Protein AF-A0A2I0TBE8-F1 (afdb_monomer)

Foldseek 3Di:
DDDFQQAPVPDDDDDDQQCVVLVQCVVLVWQDDPLVSVLSNCLVVCCVLPVPPPNRNHHPVNVVSSVSNNVVNCCVPVVDDPDDDDCVVCVVVVVVVCCVTPDDDGDD

Sequence (108 aa):
MYQPHCGLENVLMSWGHDEYMYRVMKFNRFALPKEAFYMVRFHSFYPWHAHGDYLHLCSEEDLRMLPWVQELNKFDLYTKQEELPDVQQLRGYYQSLIDKYCPGQLCW

Mean predicted aligned error: 2.18 Å

pLDDT: mean 98.34, std 0.84, range [92.62, 98.88]

Solvent-accessible surface area (backbone atoms only — not comparable to full-atom values): 6522 Å² total; per-residue (Å²): 141,79,58,78,41,61,22,64,90,73,51,89,68,84,89,50,69,32,60,50,49,37,48,36,42,59,74,65,59,43,70,64,61,72,66,59,48,51,30,50,43,47,64,84,43,47,56,44,71,75,68,68,40,70,59,64,36,39,26,75,66,49,65,68,45,41,65,59,32,44,55,51,46,51,53,69,62,68,69,67,65,90,79,75,78,66,60,77,79,47,42,65,60,55,48,54,50,36,60,72,33,58,55,80,89,78,72,128

InterPro domains:
  IPR007828 Inositol oxygenase [PF05153] (1-108)
  IPR007828 Inositol oxygenase [PTHR12588] (1-108)

Radius of gyration: 15.87 Å; Cα contacts (8 Å, |Δi|>4): 86; chains: 1; bounding box: 30×32×42 Å

Structure (mmCIF, N/CA/C/O backbone):
data_AF-A0A2I0TBE8-F1
#
_entry.id   AF-A0A2I0TBE8-F1
#
loop_
_atom_site.group_PDB
_atom_site.id
_atom_site.type_symbol
_atom_site.label_atom_id
_atom_site.label_alt_id
_atom_site.label_comp_id
_atom_site.label_asym_id
_atom_site.label_entity_id
_atom_site.label_seq_id
_atom_site.pdbx_PDB_ins_code
_atom_site.Cartn_x
_atom_site.Cartn_y
_atom_site.Cartn_z
_atom_site.occupancy
_atom_site.B_iso_or_equiv
_atom_site.auth_seq_id
_atom_site.auth_comp_id
_atom_site.auth_asym_id
_atom_site.auth_atom_id
_atom_site.pdbx_PDB_model_num
ATOM 1 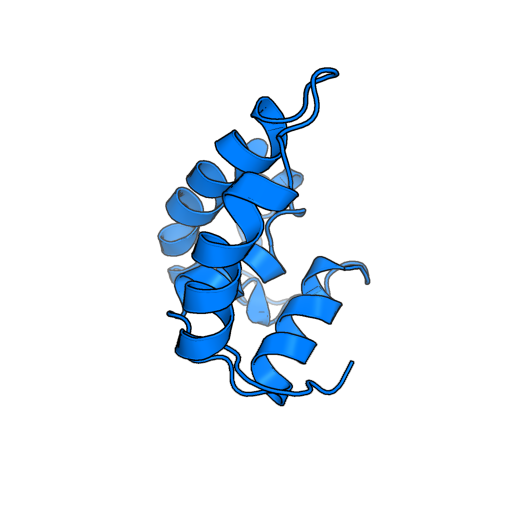N N . MET A 1 1 ? 15.232 -15.498 -13.483 1.00 92.62 1 MET A N 1
ATOM 2 C CA . MET A 1 1 ? 14.218 -15.585 -12.409 1.00 92.62 1 MET A CA 1
ATOM 3 C C . MET A 1 1 ? 12.976 -14.798 -12.800 1.00 92.62 1 MET A C 1
ATOM 5 O O . MET A 1 1 ? 11.920 -15.405 -12.845 1.00 92.62 1 MET A O 1
ATOM 9 N N . TYR A 1 2 ? 13.097 -13.517 -13.164 1.00 98.25 2 TYR A N 1
ATOM 10 C CA . TYR A 1 2 ? 11.967 -12.701 -13.628 1.00 98.25 2 TYR A CA 1
ATOM 11 C C . TYR A 1 2 ? 11.989 -12.487 -15.139 1.00 98.25 2 TYR A C 1
ATOM 13 O O . TYR A 1 2 ? 13.064 -12.424 -15.738 1.00 98.25 2 TYR A O 1
ATOM 21 N N . GLN A 1 3 ? 10.802 -12.384 -15.729 1.00 98.38 3 GLN A N 1
ATOM 22 C CA . GLN A 1 3 ? 10.626 -11.907 -17.099 1.00 98.38 3 GLN A CA 1
ATOM 23 C C . GLN A 1 3 ? 10.523 -10.372 -17.096 1.00 98.38 3 GLN A C 1
ATOM 25 O O . GLN A 1 3 ? 10.072 -9.806 -16.093 1.00 98.38 3 GLN A O 1
ATOM 30 N N . PRO A 1 4 ? 10.910 -9.688 -18.188 1.00 98.50 4 PRO A N 1
ATOM 31 C CA . PRO A 1 4 ? 10.648 -8.260 -18.338 1.00 98.50 4 PRO A CA 1
ATOM 32 C C . PRO A 1 4 ? 9.163 -7.950 -18.121 1.00 98.50 4 PRO A C 1
ATOM 34 O O . PRO A 1 4 ? 8.305 -8.679 -18.616 1.00 98.50 4 PRO A O 1
ATOM 37 N N . HIS A 1 5 ? 8.872 -6.883 -17.377 1.00 98.44 5 HIS A N 1
ATOM 38 C CA . HIS A 1 5 ? 7.516 -6.402 -17.087 1.00 98.44 5 HIS A CA 1
ATOM 39 C C . HIS A 1 5 ? 6.589 -7.450 -16.453 1.00 98.44 5 HIS A C 1
ATOM 41 O O . HIS A 1 5 ? 5.374 -7.413 -16.642 1.00 98.44 5 HIS A O 1
ATOM 47 N N . CYS A 1 6 ? 7.152 -8.393 -15.686 1.00 98.62 6 CYS A N 1
ATOM 48 C CA . CYS A 1 6 ? 6.378 -9.439 -15.012 1.00 98.62 6 CYS A CA 1
ATOM 49 C C . CYS A 1 6 ? 5.378 -8.917 -13.966 1.00 98.62 6 CYS A C 1
ATOM 51 O O . CYS A 1 6 ? 4.516 -9.680 -13.537 1.00 98.62 6 CYS A O 1
ATOM 53 N N . GLY A 1 7 ? 5.466 -7.644 -13.580 1.00 98.69 7 GLY A N 1
ATOM 54 C CA . GLY A 1 7 ? 4.634 -7.027 -12.560 1.00 98.69 7 GLY A CA 1
ATOM 55 C C . GLY A 1 7 ? 5.232 -7.202 -11.171 1.00 98.69 7 GLY A C 1
ATOM 56 O O . GLY A 1 7 ? 5.667 -8.298 -10.807 1.00 98.69 7 GLY A O 1
ATOM 57 N N . LEU A 1 8 ? 5.229 -6.135 -10.370 1.00 98.75 8 LEU A N 1
ATOM 58 C CA . LEU A 1 8 ? 5.814 -6.156 -9.023 1.00 98.75 8 LEU A CA 1
ATOM 59 C C . LEU A 1 8 ? 5.137 -7.178 -8.104 1.00 98.75 8 LEU A C 1
ATOM 61 O O . LEU A 1 8 ? 5.769 -7.708 -7.194 1.00 98.75 8 LEU A O 1
ATOM 65 N N . GLU A 1 9 ? 3.880 -7.533 -8.373 1.00 98.19 9 GLU A N 1
ATOM 66 C CA . GLU A 1 9 ? 3.185 -8.587 -7.634 1.00 98.19 9 GLU A CA 1
ATOM 67 C C . GLU A 1 9 ? 3.820 -9.982 -7.764 1.00 98.19 9 GLU A C 1
ATOM 69 O O . GLU A 1 9 ? 3.633 -10.804 -6.861 1.00 98.19 9 GLU A O 1
ATOM 74 N N . ASN A 1 10 ? 4.572 -10.219 -8.848 1.00 98.44 10 ASN A N 1
ATOM 75 C CA . ASN A 1 10 ? 5.257 -11.474 -9.173 1.00 98.44 10 ASN A CA 1
ATOM 76 C C . ASN A 1 10 ? 6.755 -11.446 -8.822 1.00 98.44 10 ASN A C 1
ATOM 78 O O . ASN A 1 10 ? 7.470 -12.427 -9.052 1.00 98.44 10 ASN A O 1
ATOM 82 N N . VAL A 1 11 ? 7.243 -10.336 -8.268 1.00 98.56 11 VAL A N 1
ATOM 83 C CA . VAL A 1 11 ? 8.624 -10.199 -7.805 1.00 98.56 11 VAL A CA 1
ATOM 84 C C . VAL A 1 11 ? 8.718 -10.691 -6.362 1.00 98.56 11 VAL A C 1
ATOM 86 O O . VAL A 1 11 ? 7.926 -10.305 -5.503 1.00 98.56 11 VAL A O 1
ATOM 89 N N . LEU A 1 12 ? 9.712 -11.533 -6.064 1.00 98.50 12 LEU A N 1
ATOM 90 C CA . LEU A 1 12 ? 10.060 -11.838 -4.677 1.00 98.50 12 LEU A CA 1
ATOM 91 C C . LEU A 1 12 ? 10.837 -10.651 -4.107 1.00 98.50 12 LEU A C 1
ATOM 93 O O . LEU A 1 12 ? 12.028 -10.484 -4.378 1.00 98.50 12 LEU A O 1
ATOM 97 N N . MET A 1 13 ? 10.138 -9.827 -3.332 1.00 98.50 13 MET A N 1
ATOM 98 C CA . MET A 1 13 ? 10.726 -8.721 -2.583 1.00 98.50 13 MET A CA 1
ATOM 99 C C . MET A 1 13 ? 11.532 -9.239 -1.388 1.00 98.50 13 MET A C 1
ATOM 101 O O . MET A 1 13 ? 11.274 -10.330 -0.869 1.00 98.50 13 MET A O 1
ATOM 105 N N . SER A 1 14 ? 12.495 -8.443 -0.917 1.00 98.31 14 SER A N 1
ATOM 106 C CA . SER A 1 14 ? 13.141 -8.696 0.373 1.00 98.31 14 SER A CA 1
ATOM 107 C C . SER A 1 14 ? 12.076 -8.786 1.466 1.00 98.31 14 SER A C 1
ATOM 109 O O . SER A 1 14 ? 11.224 -7.904 1.572 1.00 98.31 14 SER A O 1
ATOM 111 N N . TRP A 1 15 ? 12.114 -9.851 2.266 1.00 98.69 15 TRP A N 1
AT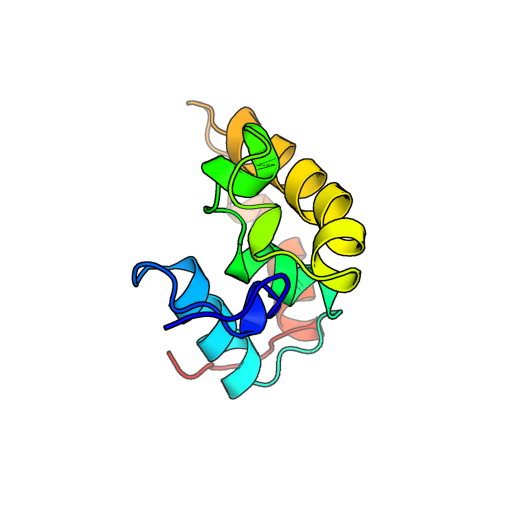OM 112 C CA . TRP A 1 15 ? 11.112 -10.088 3.303 1.00 98.69 15 TRP A CA 1
ATOM 113 C C . TRP A 1 15 ? 11.124 -8.978 4.363 1.00 98.69 15 TRP A C 1
ATOM 115 O O . TRP A 1 15 ? 12.184 -8.615 4.871 1.00 98.69 15 TRP A O 1
ATOM 125 N N . GLY A 1 16 ? 9.943 -8.471 4.716 1.00 98.50 16 GLY A N 1
ATOM 126 C CA . GLY A 1 16 ? 9.773 -7.352 5.639 1.00 98.50 16 GLY A CA 1
ATOM 127 C C . GLY A 1 16 ? 8.307 -7.106 5.990 1.00 98.50 16 GLY A C 1
ATOM 128 O O . GLY A 1 16 ? 7.431 -7.908 5.645 1.00 98.50 16 GLY A O 1
ATOM 129 N N . HIS A 1 17 ? 8.042 -5.997 6.683 1.00 98.75 17 HIS A N 1
ATOM 130 C CA . HIS A 1 17 ? 6.702 -5.646 7.162 1.00 98.75 17 HIS A CA 1
ATOM 131 C C . HIS A 1 17 ? 5.710 -5.391 6.023 1.00 98.75 17 HIS A C 1
ATOM 133 O O . HIS A 1 17 ? 4.543 -5.731 6.182 1.00 98.75 17 HIS A O 1
ATOM 139 N N . ASP A 1 18 ? 6.164 -4.886 4.875 1.00 98.75 18 ASP A N 1
ATOM 140 C CA . ASP A 1 18 ? 5.354 -4.680 3.668 1.00 98.75 18 ASP A CA 1
ATOM 141 C C . ASP A 1 18 ? 4.620 -5.956 3.215 1.00 98.75 18 ASP A C 1
ATOM 143 O O . ASP A 1 18 ? 3.388 -6.026 3.206 1.00 98.75 18 ASP A O 1
ATOM 147 N N . GLU A 1 19 ? 5.382 -6.996 2.858 1.00 98.81 19 GLU A N 1
ATOM 148 C CA . GLU A 1 19 ? 4.836 -8.261 2.354 1.00 98.81 19 GLU A CA 1
ATOM 149 C C . GLU A 1 19 ? 4.084 -9.016 3.459 1.00 98.81 19 GLU A C 1
ATOM 151 O O . GLU A 1 19 ? 3.047 -9.629 3.190 1.00 98.81 19 GLU A O 1
ATOM 156 N N . TYR A 1 20 ? 4.565 -8.945 4.706 1.00 98.88 20 TYR A N 1
ATOM 157 C CA . TYR A 1 20 ? 3.873 -9.528 5.854 1.00 98.88 20 TYR A CA 1
ATOM 158 C C . TYR A 1 20 ? 2.487 -8.900 6.050 1.00 98.88 20 TYR A C 1
ATOM 160 O O . TYR A 1 20 ? 1.484 -9.617 6.040 1.00 98.88 20 TYR A O 1
ATOM 168 N N . MET A 1 21 ? 2.404 -7.571 6.157 1.00 98.88 21 MET A N 1
ATOM 169 C CA . MET A 1 21 ? 1.139 -6.887 6.420 1.00 98.88 21 MET A CA 1
ATOM 170 C C . MET A 1 21 ? 0.177 -7.017 5.237 1.00 98.88 21 MET A C 1
ATOM 172 O O . MET A 1 21 ? -1.009 -7.270 5.446 1.00 98.88 21 MET A O 1
ATOM 176 N N . TYR A 1 22 ? 0.671 -6.956 3.995 1.00 98.88 22 TYR A N 1
ATOM 177 C CA . TYR A 1 22 ? -0.138 -7.261 2.811 1.00 98.88 22 TYR A CA 1
ATOM 178 C C . TYR A 1 22 ? -0.814 -8.638 2.919 1.00 98.88 22 TYR A C 1
ATOM 180 O O . TYR A 1 22 ? -2.021 -8.765 2.680 1.00 98.88 22 TYR A O 1
ATOM 188 N N . ARG A 1 23 ? -0.064 -9.672 3.326 1.00 98.75 23 ARG A N 1
ATOM 189 C CA . ARG A 1 23 ? -0.599 -11.030 3.513 1.00 98.75 23 ARG A CA 1
ATOM 190 C C . ARG A 1 23 ? -1.580 -11.113 4.678 1.00 98.75 23 ARG A C 1
ATOM 192 O O . ARG A 1 23 ? -2.626 -11.737 4.509 1.00 98.75 23 ARG A O 1
ATOM 199 N N . VAL A 1 24 ? -1.302 -10.456 5.805 1.00 98.88 24 VAL A N 1
ATOM 200 C CA . VAL A 1 24 ? -2.227 -10.364 6.953 1.00 98.88 24 VAL A CA 1
ATOM 201 C C . VAL A 1 24 ? -3.550 -9.732 6.527 1.00 98.88 24 VAL A C 1
ATOM 203 O O . VAL A 1 24 ? -4.612 -10.310 6.765 1.00 98.88 24 VAL A O 1
ATOM 206 N N . MET A 1 25 ? -3.513 -8.591 5.834 1.00 98.81 25 MET A N 1
ATOM 207 C CA . MET A 1 25 ? -4.719 -7.914 5.347 1.00 98.81 25 MET A CA 1
ATOM 208 C C . MET A 1 25 ? -5.526 -8.814 4.404 1.00 98.81 25 MET A C 1
ATOM 210 O O . MET A 1 25 ? -6.757 -8.842 4.471 1.00 98.81 25 MET A O 1
ATOM 214 N N . LYS A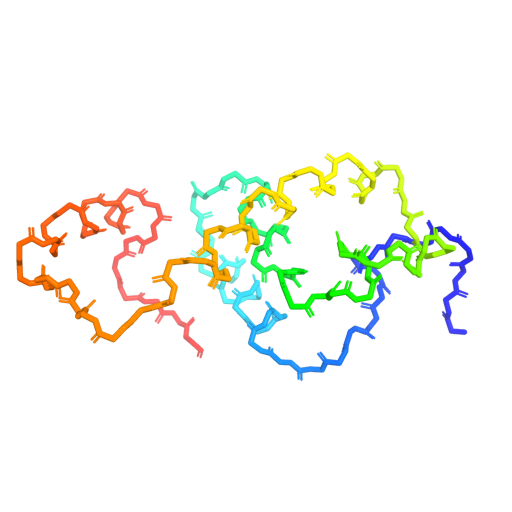 1 26 ? -4.847 -9.557 3.515 1.00 98.69 26 LYS A N 1
ATOM 215 C CA . LYS A 1 26 ? -5.495 -10.487 2.576 1.00 98.69 26 LYS A CA 1
ATOM 216 C C . LYS A 1 26 ? -6.121 -11.673 3.303 1.00 98.69 26 LYS A C 1
ATOM 218 O O . LYS A 1 26 ? -7.272 -12.006 3.025 1.00 98.69 26 LYS A O 1
ATOM 223 N N . PHE A 1 27 ? -5.391 -12.279 4.236 1.00 98.81 27 PHE A N 1
ATOM 224 C CA . PHE A 1 27 ? -5.853 -13.422 5.021 1.00 98.81 27 PHE A CA 1
ATOM 225 C C . PHE A 1 27 ? -7.094 -13.071 5.847 1.00 98.81 27 PHE A C 1
ATOM 227 O O . PHE A 1 27 ? -8.092 -13.788 5.806 1.00 98.81 27 PHE A O 1
ATOM 234 N N . ASN A 1 28 ? -7.064 -11.913 6.508 1.00 98.81 2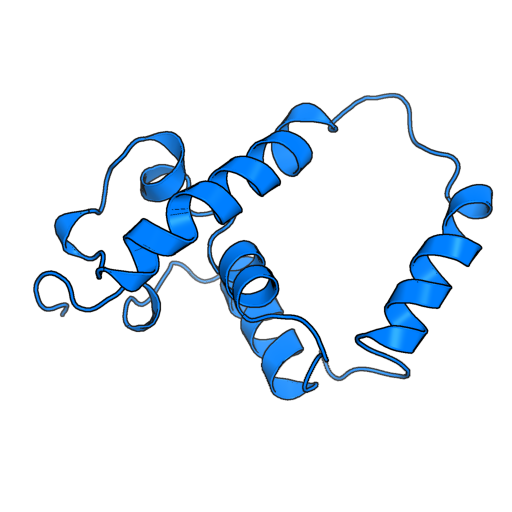8 ASN A N 1
ATOM 235 C CA . ASN A 1 28 ? -8.173 -11.395 7.309 1.00 98.81 28 ASN A CA 1
ATOM 236 C C . ASN A 1 28 ? -9.263 -10.695 6.481 1.00 98.81 28 ASN A C 1
ATOM 238 O O . ASN A 1 28 ? -10.232 -10.199 7.047 1.00 98.81 28 ASN A O 1
ATOM 242 N N . ARG A 1 29 ? -9.127 -10.657 5.149 1.00 98.56 29 ARG A N 1
ATOM 243 C CA . ARG A 1 29 ? -10.124 -10.114 4.211 1.00 98.56 29 ARG A CA 1
ATOM 244 C C . ARG A 1 29 ? -10.550 -8.677 4.535 1.00 98.56 29 ARG A C 1
ATOM 246 O O . ARG A 1 29 ? -11.741 -8.374 4.546 1.00 98.56 29 ARG A O 1
ATOM 253 N N . PHE A 1 30 ? -9.579 -7.795 4.776 1.00 98.81 30 PHE A N 1
ATOM 254 C CA . PHE A 1 30 ? -9.853 -6.375 5.026 1.00 98.81 30 PHE A CA 1
ATOM 255 C C . PHE A 1 30 ? -10.711 -5.787 3.895 1.00 98.81 30 PHE A C 1
ATOM 257 O O . PHE A 1 30 ? -10.416 -5.990 2.715 1.00 98.81 30 PHE A O 1
ATOM 264 N N . ALA A 1 31 ? -11.741 -5.018 4.248 1.00 98.62 31 ALA A N 1
ATOM 265 C CA . ALA A 1 31 ? -12.683 -4.406 3.309 1.00 98.62 31 ALA A CA 1
ATOM 266 C C . ALA A 1 31 ? -12.156 -3.076 2.732 1.00 98.62 31 ALA A C 1
ATOM 268 O O . ALA A 1 31 ? -12.885 -2.091 2.625 1.00 98.62 31 ALA A O 1
ATOM 269 N N . LEU A 1 32 ? -10.868 -3.038 2.392 1.00 98.69 32 LEU A N 1
ATOM 270 C CA . LEU A 1 32 ? -10.190 -1.873 1.826 1.00 98.69 32 LEU A CA 1
ATOM 271 C C . LEU A 1 32 ? -10.092 -1.971 0.294 1.00 98.69 32 LEU A C 1
ATOM 273 O O . LEU A 1 32 ? -10.107 -3.074 -0.259 1.00 98.69 32 LEU A O 1
ATOM 277 N N . PRO A 1 33 ? -9.969 -0.833 -0.410 1.00 98.56 33 PRO A N 1
ATOM 278 C CA . PRO A 1 33 ? -9.768 -0.830 -1.855 1.00 98.56 33 PRO A CA 1
ATOM 279 C C . PRO A 1 33 ? -8.388 -1.395 -2.233 1.00 98.56 33 PRO A C 1
ATOM 281 O O . PRO A 1 33 ? -7.480 -1.465 -1.401 1.00 98.56 33 PRO A O 1
ATOM 284 N N . LYS A 1 34 ? -8.216 -1.792 -3.500 1.00 98.38 34 LYS A N 1
ATOM 285 C CA . LYS A 1 34 ? -6.986 -2.436 -4.006 1.00 98.38 34 LYS A CA 1
ATOM 286 C C . LYS A 1 34 ? -5.746 -1.572 -3.765 1.00 9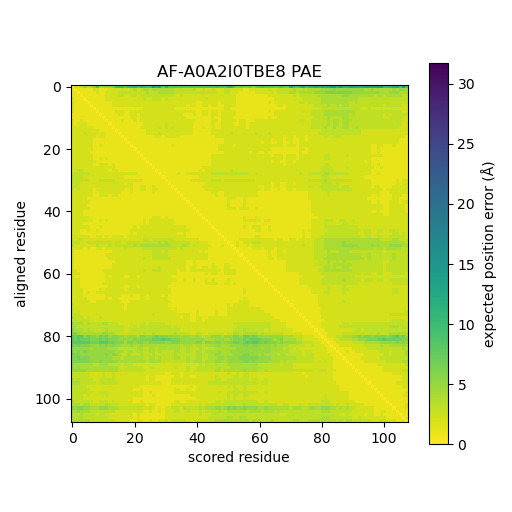8.38 34 LYS A C 1
ATOM 288 O O . LYS A 1 34 ? -4.702 -2.095 -3.380 1.00 98.38 34 LYS A O 1
ATOM 293 N N . GLU A 1 35 ? -5.889 -0.267 -3.941 1.00 98.75 35 GLU A N 1
ATOM 294 C CA . GLU A 1 35 ? -4.867 0.757 -3.755 1.00 98.75 35 GLU A CA 1
ATOM 295 C C . GLU A 1 35 ? -4.279 0.691 -2.341 1.00 98.75 35 GLU A C 1
ATOM 297 O O . GLU A 1 35 ? -3.066 0.748 -2.183 1.00 98.75 35 GLU A O 1
ATOM 302 N N . ALA A 1 36 ? -5.104 0.480 -1.309 1.00 98.81 36 ALA A N 1
ATOM 303 C CA . ALA A 1 36 ? -4.627 0.388 0.072 1.00 98.81 36 ALA A CA 1
ATOM 304 C C . ALA A 1 36 ? -3.704 -0.820 0.285 1.00 98.81 36 ALA A C 1
ATOM 306 O O . ALA A 1 36 ? -2.647 -0.694 0.899 1.00 98.81 36 ALA A O 1
ATOM 307 N N . PHE A 1 37 ? -4.069 -1.982 -0.265 1.00 98.88 37 PHE A N 1
ATOM 308 C CA . PHE A 1 37 ? -3.216 -3.172 -0.215 1.00 98.88 37 PHE A CA 1
ATOM 309 C C . PHE A 1 37 ? -1.913 -2.960 -0.981 1.00 98.88 37 PHE A C 1
ATOM 311 O O . PHE A 1 37 ? -0.858 -3.381 -0.517 1.00 98.88 37 PHE A O 1
ATOM 318 N N . TYR A 1 38 ? -1.996 -2.327 -2.151 1.00 98.81 38 TYR A N 1
ATOM 319 C CA . TYR A 1 38 ? -0.840 -2.082 -3.004 1.00 98.81 38 TYR A CA 1
ATOM 320 C C . TYR A 1 38 ? 0.139 -1.106 -2.339 1.00 98.81 38 TYR A C 1
ATOM 322 O O . TYR A 1 38 ? 1.333 -1.382 -2.269 1.00 98.81 38 TYR A O 1
ATOM 330 N N . MET A 1 39 ? -0.375 -0.008 -1.778 1.00 98.88 39 MET A N 1
ATOM 331 C CA . MET A 1 39 ? 0.421 0.951 -1.020 1.00 98.88 39 MET A CA 1
ATOM 332 C C . MET A 1 39 ? 1.117 0.288 0.172 1.00 98.88 39 MET A C 1
ATOM 334 O O . MET A 1 39 ? 2.330 0.399 0.286 1.00 98.88 39 MET A O 1
ATOM 338 N N . VAL A 1 40 ? 0.403 -0.482 1.003 1.00 98.81 40 VAL A N 1
ATOM 339 C CA . VAL A 1 40 ? 1.027 -1.201 2.134 1.00 98.81 40 VAL A CA 1
ATOM 340 C C . VAL A 1 40 ? 2.106 -2.182 1.664 1.00 98.81 40 VAL A C 1
ATOM 342 O O . VAL A 1 40 ? 3.153 -2.282 2.295 1.00 98.81 40 VAL A O 1
ATOM 345 N N . ARG A 1 41 ? 1.892 -2.878 0.545 1.00 98.88 41 ARG A N 1
ATOM 346 C CA . ARG A 1 41 ? 2.838 -3.878 0.034 1.00 98.88 41 ARG A CA 1
ATOM 347 C C . ARG A 1 41 ? 4.133 -3.287 -0.537 1.00 98.88 41 ARG A C 1
ATOM 349 O O . ARG A 1 41 ? 5.116 -4.012 -0.640 1.00 98.88 41 ARG A O 1
ATOM 356 N N . PHE A 1 42 ? 4.132 -2.025 -0.963 1.00 98.88 42 PHE A N 1
ATOM 357 C CA . PHE A 1 42 ? 5.271 -1.445 -1.685 1.00 98.88 42 PHE A CA 1
ATOM 358 C C . PHE A 1 42 ? 5.729 -0.078 -1.157 1.00 98.88 42 PHE A C 1
ATOM 360 O O . PHE A 1 42 ? 6.571 0.554 -1.796 1.00 98.88 42 PHE A O 1
ATOM 367 N N . HIS A 1 43 ? 5.218 0.388 -0.011 1.00 98.81 43 HIS A N 1
ATOM 368 C CA . HIS A 1 43 ? 5.612 1.675 0.580 1.00 98.81 43 HIS A CA 1
ATOM 369 C C . HIS A 1 43 ? 7.082 1.734 1.020 1.00 98.81 43 HIS A C 1
ATOM 371 O O . HIS A 1 43 ? 7.621 2.829 1.143 1.00 98.81 43 HIS A O 1
ATOM 377 N N . SER A 1 44 ? 7.747 0.595 1.231 1.00 98.69 44 SER A N 1
ATOM 378 C CA . SER A 1 44 ? 9.187 0.557 1.515 1.00 98.69 44 SER A CA 1
ATOM 379 C C . SER A 1 44 ? 10.045 0.406 0.256 1.00 98.69 44 SER A C 1
ATOM 381 O O . SER A 1 44 ? 11.275 0.374 0.350 1.00 98.69 44 SER A O 1
ATOM 383 N N . PHE A 1 45 ? 9.452 0.304 -0.940 1.00 98.75 45 PHE A N 1
ATOM 384 C CA . PHE A 1 45 ? 10.197 0.056 -2.176 1.00 98.75 45 PHE A CA 1
ATOM 385 C C . PHE A 1 45 ? 10.746 1.346 -2.816 1.00 98.75 45 PHE A C 1
ATOM 387 O O . PHE A 1 45 ? 10.482 1.656 -3.981 1.00 98.75 45 PHE A O 1
ATOM 394 N N . TYR A 1 46 ? 11.552 2.087 -2.052 1.00 98.62 46 TYR A N 1
ATOM 395 C CA . TYR A 1 46 ? 12.099 3.402 -2.419 1.00 98.62 46 TYR A CA 1
ATOM 396 C C . TYR A 1 46 ? 12.825 3.456 -3.769 1.00 98.62 46 TYR A C 1
ATOM 398 O O . TYR A 1 46 ? 12.582 4.412 -4.514 1.00 98.62 46 TYR A O 1
ATOM 406 N N . PRO A 1 47 ? 13.669 2.468 -4.145 1.00 98.69 47 PRO A N 1
ATOM 407 C CA . PRO A 1 47 ? 14.281 2.451 -5.471 1.00 98.69 47 PRO A CA 1
ATOM 408 C C . PRO A 1 47 ? 13.256 2.627 -6.594 1.00 98.69 47 PRO A C 1
ATOM 410 O O . PRO A 1 47 ? 13.483 3.390 -7.526 1.00 98.69 47 PRO A O 1
ATOM 413 N N . TRP A 1 48 ? 12.087 2.002 -6.463 1.00 98.75 48 TRP A N 1
ATOM 414 C CA . TRP A 1 48 ? 11.009 2.143 -7.429 1.00 98.75 48 TRP A CA 1
ATOM 415 C C . TRP A 1 48 ? 10.255 3.468 -7.272 1.00 98.75 48 TRP A C 1
ATOM 417 O O . TRP A 1 48 ? 10.268 4.291 -8.188 1.00 98.75 48 TRP A O 1
ATOM 427 N N . HIS A 1 49 ? 9.612 3.709 -6.123 1.00 98.44 49 HIS A N 1
ATOM 428 C CA . HIS A 1 49 ? 8.647 4.811 -6.032 1.00 98.44 49 HIS A CA 1
ATOM 429 C C . HIS A 1 49 ? 9.279 6.202 -5.865 1.00 98.44 49 HIS A C 1
ATOM 431 O O . HIS A 1 49 ? 8.616 7.199 -6.159 1.00 98.44 49 HIS A O 1
ATOM 437 N N . ALA A 1 50 ? 10.533 6.293 -5.411 1.00 97.31 50 ALA A N 1
ATOM 438 C CA . ALA A 1 50 ? 11.239 7.561 -5.210 1.00 97.31 50 ALA A CA 1
ATOM 439 C C . ALA A 1 50 ? 12.364 7.801 -6.231 1.00 97.31 50 ALA A C 1
ATOM 441 O O . ALA A 1 50 ? 12.606 8.951 -6.598 1.00 97.31 50 ALA A O 1
ATOM 442 N N . HIS A 1 51 ? 13.044 6.745 -6.691 1.00 97.69 51 HIS A N 1
ATOM 443 C CA . HIS A 1 51 ? 14.241 6.877 -7.536 1.00 97.69 51 HIS A CA 1
ATOM 444 C C . HIS A 1 51 ? 14.041 6.463 -9.000 1.00 97.69 51 HIS A C 1
ATOM 446 O O . HIS A 1 51 ? 14.890 6.776 -9.830 1.00 97.69 51 HIS A O 1
ATOM 452 N N . GLY A 1 52 ? 12.909 5.840 -9.348 1.00 96.81 52 GLY A N 1
ATOM 453 C CA . GLY A 1 52 ? 12.605 5.453 -10.730 1.00 96.81 52 GLY A CA 1
ATOM 454 C C . GLY A 1 52 ? 13.385 4.234 -11.230 1.0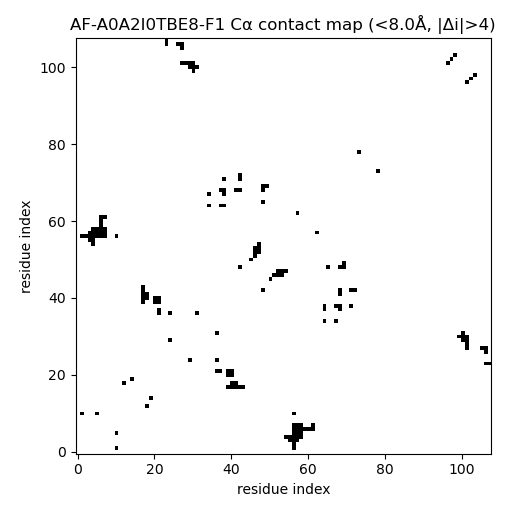0 96.81 52 GLY A C 1
ATOM 455 O O . GLY A 1 52 ? 13.442 3.999 -12.436 1.00 96.81 52 GLY A O 1
ATOM 456 N N . ASP A 1 53 ? 13.969 3.447 -10.327 1.00 98.56 53 ASP A N 1
ATOM 457 C CA . ASP A 1 53 ? 14.590 2.166 -10.650 1.00 98.56 53 ASP A CA 1
ATOM 458 C C . ASP A 1 53 ? 13.536 1.055 -10.813 1.00 98.56 53 ASP A C 1
ATOM 460 O O . ASP A 1 53 ? 12.338 1.236 -10.589 1.00 98.56 53 ASP A O 1
ATOM 464 N N . TYR A 1 54 ? 13.984 -0.136 -11.222 1.00 98.50 54 TYR A N 1
ATOM 465 C CA . TYR A 1 54 ? 13.154 -1.347 -11.352 1.00 98.50 54 TYR A CA 1
ATOM 466 C C . TYR A 1 54 ? 11.964 -1.256 -12.331 1.00 98.50 54 TYR A C 1
ATOM 468 O O . TYR 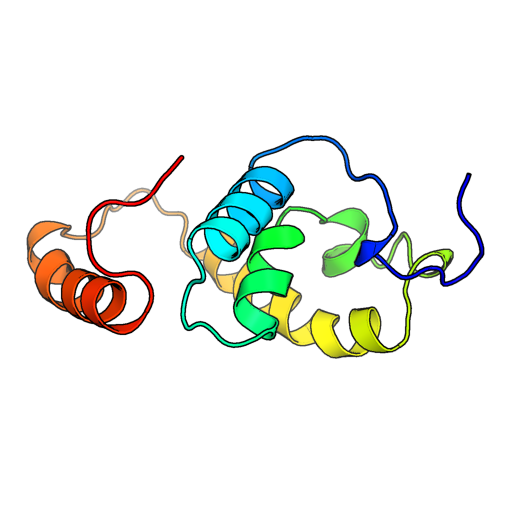A 1 54 ? 11.150 -2.178 -12.406 1.00 98.50 54 TYR A O 1
ATOM 476 N N . LEU A 1 55 ? 11.908 -0.225 -13.182 1.00 98.44 55 LEU A N 1
ATOM 477 C CA . LEU A 1 55 ? 10.874 -0.076 -14.220 1.00 98.44 55 LEU A CA 1
ATOM 478 C C . LEU A 1 55 ? 10.824 -1.252 -15.211 1.00 98.44 55 LEU A C 1
ATOM 480 O O . LEU A 1 55 ? 9.767 -1.564 -15.748 1.00 98.44 55 LEU A O 1
ATOM 484 N N . HIS A 1 56 ? 11.942 -1.954 -15.410 1.00 98.50 56 HIS A N 1
ATOM 485 C CA . HIS A 1 56 ? 12.018 -3.159 -16.243 1.00 98.50 56 HIS A CA 1
ATOM 486 C C . HIS A 1 56 ? 11.235 -4.359 -15.674 1.00 98.50 56 HIS A C 1
ATOM 488 O O . HIS A 1 56 ? 11.016 -5.331 -16.393 1.00 98.50 56 HIS A O 1
ATOM 494 N N . LEU A 1 57 ? 10.823 -4.316 -14.401 1.00 98.81 57 LEU A N 1
ATOM 495 C CA . LEU A 1 57 ? 9.941 -5.312 -13.777 1.00 98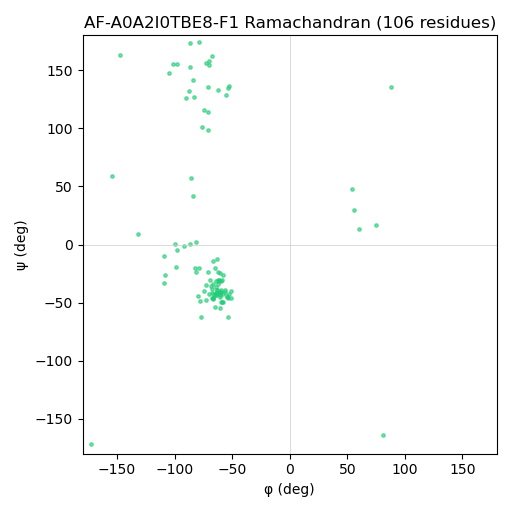.81 57 LEU A CA 1
ATOM 496 C C . LEU A 1 57 ? 8.482 -4.843 -13.722 1.00 98.81 57 LEU A C 1
ATOM 498 O O . LEU A 1 57 ? 7.591 -5.677 -13.585 1.00 98.81 57 LEU A O 1
ATOM 502 N N . CYS A 1 58 ? 8.240 -3.536 -13.847 1.00 98.75 58 CYS A N 1
ATOM 503 C CA . CYS A 1 58 ? 6.919 -2.940 -13.694 1.00 98.75 58 CYS A CA 1
ATOM 504 C C . CYS A 1 58 ? 5.995 -3.285 -14.869 1.00 98.75 58 CYS A C 1
ATOM 506 O O . CYS A 1 58 ? 6.377 -3.175 -16.036 1.00 98.75 58 CYS A O 1
ATOM 508 N N . SER A 1 59 ? 4.766 -3.651 -14.534 1.00 98.75 59 SER A N 1
ATOM 509 C CA . SER A 1 59 ? 3.609 -3.750 -15.420 1.00 98.75 59 SER A CA 1
ATOM 510 C C . SER A 1 59 ? 2.884 -2.400 -15.544 1.00 98.75 59 SER A C 1
ATOM 512 O O . SER A 1 59 ? 3.169 -1.448 -14.815 1.00 98.75 59 SER A O 1
ATOM 514 N N . GLU A 1 60 ? 1.887 -2.318 -16.428 1.00 98.56 60 GLU A N 1
ATOM 515 C CA . GLU A 1 60 ? 1.023 -1.132 -16.545 1.00 98.56 60 GLU A CA 1
ATOM 516 C C . GLU A 1 60 ? 0.231 -0.832 -15.263 1.00 98.56 60 GLU A C 1
ATOM 518 O O . GLU A 1 60 ? -0.070 0.325 -14.974 1.00 98.56 60 GLU A O 1
ATOM 523 N N . GLU A 1 61 ? -0.132 -1.860 -14.490 1.00 98.56 61 GLU A N 1
ATOM 524 C CA . GLU A 1 61 ? -0.803 -1.675 -13.200 1.00 98.56 61 GLU A CA 1
ATOM 525 C C . GLU A 1 61 ? 0.125 -0.994 -12.195 1.00 98.56 61 GLU A C 1
ATOM 527 O O . GLU A 1 61 ? -0.298 -0.064 -11.514 1.00 98.56 61 GLU A O 1
ATOM 532 N N . ASP A 1 62 ? 1.391 -1.405 -12.149 1.00 98.81 62 ASP A N 1
ATOM 533 C CA . ASP A 1 62 ? 2.364 -0.842 -11.214 1.00 98.81 62 ASP A CA 1
ATOM 534 C C . ASP A 1 62 ? 2.580 0.648 -11.516 1.00 98.81 62 ASP A C 1
ATOM 536 O O . ASP A 1 62 ? 2.559 1.484 -10.614 1.00 98.81 62 ASP A O 1
ATOM 540 N N . LEU A 1 63 ? 2.674 1.009 -12.801 1.00 98.56 63 LEU A N 1
ATOM 541 C CA . LEU A 1 63 ? 2.763 2.408 -13.229 1.00 98.56 63 LEU A CA 1
ATOM 542 C C . LEU A 1 63 ? 1.501 3.214 -12.879 1.00 98.56 63 LEU A C 1
ATOM 544 O O . LEU A 1 63 ? 1.611 4.378 -12.496 1.00 98.56 63 LEU A O 1
ATOM 548 N N . ARG A 1 64 ? 0.308 2.607 -12.956 1.00 98.75 64 ARG A N 1
ATOM 549 C CA . ARG A 1 64 ? -0.948 3.243 -12.511 1.00 98.75 64 ARG A CA 1
ATOM 550 C C . ARG A 1 64 ? -1.029 3.401 -10.991 1.00 98.75 64 ARG A C 1
ATOM 552 O O . ARG A 1 64 ? -1.657 4.347 -10.522 1.00 98.75 64 ARG A O 1
ATOM 559 N N . MET A 1 65 ? -0.402 2.507 -10.231 1.00 98.81 65 MET A N 1
ATOM 560 C CA . MET A 1 65 ? -0.363 2.553 -8.766 1.00 98.81 65 MET A CA 1
ATOM 561 C C . MET A 1 65 ? 0.717 3.491 -8.218 1.00 98.81 65 MET A C 1
ATOM 563 O O . MET A 1 65 ? 0.601 3.946 -7.080 1.00 98.81 65 MET A O 1
ATOM 567 N N . LEU A 1 66 ? 1.735 3.826 -9.014 1.00 98.75 66 LEU A N 1
ATOM 568 C CA . LEU A 1 66 ? 2.854 4.672 -8.594 1.00 98.75 66 LEU A CA 1
ATOM 569 C C . LEU A 1 66 ? 2.419 6.002 -7.935 1.00 98.75 66 LEU A C 1
ATOM 571 O O . LEU A 1 66 ? 2.929 6.290 -6.849 1.00 98.75 66 LEU A O 1
ATOM 575 N N . PRO A 1 67 ? 1.454 6.780 -8.474 1.00 98.69 67 PRO A N 1
ATOM 576 C CA . PRO A 1 67 ? 1.011 8.017 -7.828 1.00 98.69 67 PRO A CA 1
ATOM 577 C C . PRO A 1 67 ? 0.391 7.797 -6.443 1.00 98.69 67 PRO A C 1
ATOM 579 O O . PRO A 1 67 ? 0.585 8.622 -5.556 1.00 98.69 67 PRO A O 1
ATOM 582 N N . TRP A 1 68 ? -0.312 6.680 -6.226 1.00 98.88 68 TRP A N 1
ATOM 583 C CA . TRP A 1 68 ? -0.895 6.347 -4.921 1.00 98.88 68 TRP A CA 1
ATOM 584 C C . TRP A 1 68 ? 0.190 6.073 -3.880 1.00 98.88 68 TRP A C 1
ATOM 586 O O . TRP A 1 68 ? 0.147 6.622 -2.780 1.00 98.88 68 TRP A O 1
ATOM 596 N N . VAL A 1 69 ? 1.198 5.275 -4.245 1.00 98.75 69 VAL A N 1
ATOM 597 C CA . VAL A 1 69 ? 2.330 4.963 -3.356 1.00 98.75 69 VAL A CA 1
ATOM 598 C C . VAL A 1 69 ? 3.134 6.224 -3.041 1.00 98.75 69 VAL A C 1
ATOM 600 O O . VAL A 1 69 ? 3.469 6.467 -1.884 1.00 98.75 69 VAL A O 1
ATOM 603 N N . GLN A 1 70 ? 3.392 7.066 -4.045 1.00 98.69 70 GLN A N 1
ATOM 604 C CA . GLN A 1 70 ? 4.084 8.342 -3.856 1.00 98.69 70 GLN A CA 1
ATOM 605 C C . GLN A 1 70 ? 3.305 9.306 -2.958 1.00 98.69 70 GLN A C 1
ATOM 607 O O . GLN A 1 70 ? 3.917 9.996 -2.142 1.00 98.69 70 GLN A O 1
ATOM 612 N N . GLU A 1 71 ? 1.978 9.353 -3.083 1.00 98.69 71 GLU A N 1
ATOM 613 C CA . GLU A 1 71 ? 1.142 10.204 -2.238 1.00 98.69 71 GLU A CA 1
ATOM 614 C C . GLU A 1 71 ? 1.167 9.736 -0.780 1.00 98.69 71 GLU A C 1
ATOM 616 O O . GLU A 1 71 ? 1.438 10.547 0.104 1.00 98.69 71 GLU A O 1
ATOM 621 N N . LEU A 1 72 ? 1.001 8.432 -0.519 1.00 98.50 72 LEU A N 1
ATOM 622 C CA . LEU A 1 72 ? 1.141 7.884 0.837 1.00 98.50 72 LEU A CA 1
ATOM 623 C C . LEU A 1 72 ? 2.530 8.165 1.424 1.00 98.50 72 LEU A C 1
ATOM 625 O O . LEU A 1 72 ? 2.636 8.555 2.587 1.00 98.50 72 LEU A O 1
ATOM 629 N N . ASN A 1 73 ? 3.584 8.001 0.620 1.00 98.44 73 ASN A N 1
ATOM 630 C CA . ASN A 1 73 ? 4.967 8.173 1.061 1.00 98.44 73 ASN A CA 1
ATOM 631 C C . ASN A 1 73 ? 5.251 9.585 1.599 1.00 98.44 73 ASN A C 1
ATOM 633 O O . ASN A 1 73 ? 6.060 9.739 2.510 1.00 98.44 73 ASN A O 1
ATOM 637 N N . LYS A 1 74 ? 4.573 10.623 1.085 1.00 98.44 74 LYS A N 1
ATOM 638 C CA . LYS A 1 74 ? 4.698 11.984 1.635 1.00 98.44 74 LYS A CA 1
ATOM 639 C C . LYS A 1 74 ? 4.254 12.029 3.096 1.00 98.44 74 LYS A C 1
ATOM 641 O O . LYS A 1 74 ? 4.932 12.642 3.915 1.00 98.44 74 LYS A O 1
ATOM 646 N N . PHE A 1 75 ? 3.144 11.372 3.427 1.00 98.19 75 PHE A N 1
ATOM 647 C CA . PHE A 1 75 ? 2.641 11.331 4.797 1.00 98.19 75 PHE A CA 1
ATOM 648 C C . PHE A 1 75 ? 3.511 10.432 5.675 1.00 98.19 75 PHE A C 1
ATOM 650 O O . PHE A 1 75 ? 3.955 10.891 6.719 1.00 98.19 75 PHE A O 1
ATOM 657 N N . ASP A 1 76 ? 3.849 9.216 5.232 1.00 97.81 76 ASP A N 1
ATOM 658 C CA . ASP A 1 76 ? 4.750 8.331 5.994 1.00 97.81 76 ASP A CA 1
ATOM 659 C C . ASP A 1 76 ? 6.085 9.020 6.325 1.00 97.81 76 ASP A C 1
ATOM 661 O O . ASP A 1 76 ? 6.574 8.956 7.455 1.00 97.81 76 ASP A O 1
ATOM 665 N N . LEU A 1 77 ? 6.694 9.713 5.363 1.00 96.50 77 LEU A N 1
ATOM 666 C CA . LEU A 1 77 ? 7.997 10.329 5.575 1.00 96.50 77 LEU A CA 1
ATOM 667 C C . LEU A 1 77 ? 7.917 11.626 6.386 1.00 96.50 77 LEU A C 1
ATOM 669 O O . LEU A 1 77 ? 8.691 11.797 7.328 1.00 96.50 77 LEU A O 1
ATOM 673 N N . TYR A 1 78 ? 7.011 12.538 6.031 1.00 97.25 78 TYR A N 1
ATOM 674 C CA . TYR A 1 78 ? 7.071 13.920 6.515 1.00 97.25 78 TYR A CA 1
ATOM 675 C C . TYR A 1 78 ? 6.168 14.224 7.711 1.00 97.25 78 TYR A C 1
ATOM 677 O O . TYR A 1 78 ? 6.270 15.317 8.262 1.00 97.25 78 TYR A O 1
ATOM 685 N N . THR A 1 79 ? 5.333 13.286 8.174 1.00 97.00 79 THR A N 1
ATOM 686 C CA . THR A 1 79 ? 4.629 13.451 9.463 1.00 97.00 79 THR A CA 1
ATOM 687 C C . THR A 1 79 ? 5.453 12.965 10.659 1.00 97.00 79 THR A C 1
ATOM 689 O O . THR A 1 79 ? 4.971 13.013 11.790 1.00 97.00 79 THR A O 1
ATOM 692 N N . LYS A 1 80 ? 6.677 12.467 10.436 1.00 96.31 80 LYS A N 1
ATOM 693 C CA . LYS A 1 80 ? 7.612 12.065 11.496 1.00 96.31 80 LYS A CA 1
ATOM 694 C C . LYS A 1 80 ? 8.136 13.316 12.203 1.00 96.31 80 LYS A C 1
ATOM 696 O O . LYS A 1 80 ? 8.844 14.118 11.603 1.00 96.31 80 LYS A O 1
ATOM 701 N N . GLN A 1 81 ? 7.784 13.470 13.475 1.00 96.06 81 GLN A N 1
ATOM 702 C CA . GLN A 1 81 ? 8.139 14.625 14.301 1.00 96.06 81 GLN A CA 1
ATOM 703 C C . GLN A 1 81 ? 8.338 14.214 15.765 1.00 96.06 81 GLN A C 1
ATOM 705 O O . GLN A 1 81 ? 7.905 13.135 16.172 1.00 96.06 81 GLN A O 1
ATOM 710 N N . GLU A 1 82 ? 8.997 15.072 16.547 1.00 96.69 82 GLU A N 1
ATOM 711 C CA . GLU A 1 82 ? 9.245 14.832 17.977 1.00 96.69 82 GLU A CA 1
ATOM 712 C C . GLU A 1 82 ? 7.973 14.978 18.823 1.00 96.69 82 GLU A C 1
ATOM 714 O O . GLU A 1 82 ? 7.782 14.242 19.791 1.00 96.69 82 GLU A O 1
ATOM 719 N N . GLU A 1 83 ? 7.089 15.909 18.454 1.00 97.44 83 GLU A N 1
ATOM 720 C CA . GLU A 1 83 ? 5.823 16.121 19.149 1.00 97.44 83 GLU A CA 1
ATOM 721 C C . GLU A 1 83 ? 4.829 15.001 18.816 1.00 97.44 83 GLU A C 1
ATOM 723 O O . GLU A 1 83 ? 4.395 14.826 17.675 1.00 97.44 83 GLU A O 1
ATOM 728 N N . LEU A 1 84 ? 4.464 14.220 19.831 1.00 96.88 84 LEU A N 1
ATOM 729 C CA . LEU A 1 84 ? 3.560 13.089 19.669 1.00 96.88 84 LEU A CA 1
ATOM 730 C C . LEU A 1 84 ? 2.093 13.541 19.716 1.00 96.88 84 LEU A C 1
ATOM 732 O O . LEU A 1 84 ? 1.739 14.381 20.545 1.00 96.88 84 LEU A O 1
ATOM 736 N N . PRO A 1 85 ? 1.208 12.956 18.889 1.00 96.50 85 PRO A N 1
ATOM 737 C CA . PRO A 1 85 ? -0.214 13.266 18.939 1.00 96.50 85 PRO A CA 1
ATOM 738 C C . PRO A 1 85 ? -0.870 12.722 20.217 1.00 96.50 85 PRO A C 1
ATOM 740 O O . PRO A 1 85 ? -0.457 11.694 20.761 1.00 96.50 85 PRO A O 1
ATOM 743 N N . ASP A 1 86 ? -1.968 13.350 20.644 1.00 97.69 86 ASP A N 1
ATOM 744 C CA . ASP A 1 86 ? -2.814 12.805 21.707 1.00 97.69 86 ASP A CA 1
ATOM 745 C C . ASP A 1 86 ? -3.586 11.571 21.205 1.00 97.69 86 ASP A C 1
ATOM 747 O O . ASP A 1 86 ? -4.640 11.646 20.564 1.00 97.69 86 ASP A O 1
ATOM 751 N N . VAL A 1 87 ? -3.052 10.394 21.524 1.00 97.56 87 VAL A N 1
ATOM 752 C CA . VAL A 1 87 ? -3.634 9.103 21.141 1.00 97.56 87 VAL A CA 1
ATOM 753 C C . VAL A 1 87 ? -5.029 8.896 21.743 1.00 97.56 87 VAL A C 1
ATOM 755 O O . VAL A 1 87 ? -5.855 8.220 21.126 1.00 97.56 87 VAL A O 1
ATOM 758 N N . GLN A 1 88 ? -5.328 9.453 22.923 1.00 97.75 88 GLN A N 1
ATOM 759 C CA . GLN A 1 88 ? -6.638 9.27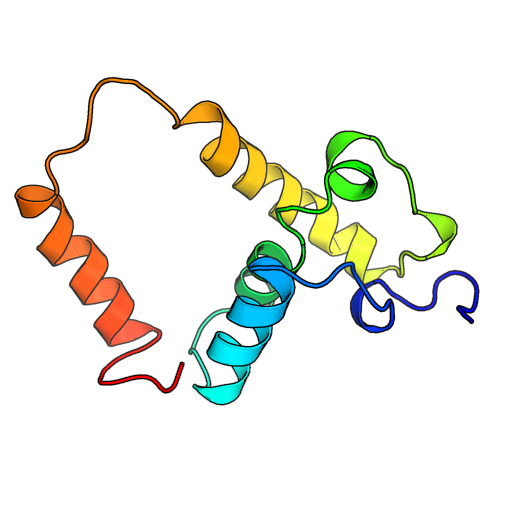0 23.556 1.00 97.75 88 GLN A CA 1
ATOM 760 C C . GLN A 1 88 ? -7.724 10.012 22.781 1.00 97.75 88 GLN A C 1
ATOM 762 O O . GLN A 1 88 ? -8.783 9.435 22.519 1.00 97.75 88 GLN A O 1
ATOM 767 N N . GLN A 1 89 ? -7.433 11.241 22.352 1.00 98.06 89 GLN A N 1
ATOM 768 C CA . GLN A 1 89 ? -8.351 12.039 21.541 1.00 98.06 89 GLN A CA 1
ATOM 769 C C . GLN A 1 89 ? -8.628 11.384 20.177 1.00 98.06 89 GLN A C 1
ATOM 771 O O . GLN A 1 89 ? -9.763 11.384 19.699 1.00 98.06 89 GLN A O 1
ATOM 776 N N . LEU A 1 90 ? -7.606 10.785 19.560 1.00 98.38 90 LEU A N 1
ATOM 777 C CA . LEU A 1 90 ? -7.707 10.189 18.224 1.00 98.38 90 LEU A CA 1
ATOM 778 C C . LEU A 1 90 ? -8.325 8.785 18.210 1.00 98.38 90 LEU A C 1
ATOM 780 O O . LEU A 1 90 ? -8.858 8.356 17.182 1.00 98.38 90 LEU A O 1
ATOM 784 N N . ARG A 1 91 ? -8.268 8.056 19.333 1.00 98.25 91 ARG A N 1
ATOM 785 C CA . ARG A 1 91 ? -8.666 6.641 19.405 1.00 98.25 91 ARG A CA 1
ATOM 786 C C . ARG A 1 91 ? -10.081 6.395 18.889 1.00 98.25 91 ARG A C 1
ATOM 788 O O . ARG A 1 91 ? -10.276 5.453 18.130 1.00 98.25 91 ARG A O 1
ATOM 795 N N . GLY A 1 92 ? -11.050 7.228 19.272 1.00 98.62 92 GLY A N 1
ATOM 796 C CA . GLY A 1 92 ? -12.448 7.048 18.865 1.00 98.62 92 GLY A CA 1
ATOM 797 C C . GLY A 1 92 ? -12.633 7.096 17.346 1.00 98.62 92 GLY A C 1
ATOM 798 O O . GLY A 1 92 ? -13.337 6.264 16.777 1.00 98.62 92 GLY A O 1
ATOM 799 N N . TYR A 1 93 ? -11.933 8.017 16.680 1.00 98.69 93 TYR A N 1
ATOM 800 C CA . TYR A 1 93 ? -11.965 8.138 15.226 1.00 98.69 93 TYR A CA 1
ATOM 801 C C . TYR A 1 93 ? -11.360 6.904 14.546 1.00 98.69 93 TYR A C 1
ATOM 803 O O . TYR A 1 93 ? -12.035 6.258 13.745 1.00 98.69 93 TYR A O 1
ATOM 811 N N . TYR A 1 94 ? -10.127 6.523 14.895 1.00 98.75 94 TYR A N 1
ATOM 812 C CA . TYR A 1 94 ? -9.471 5.376 14.256 1.00 98.75 94 TYR A CA 1
ATOM 813 C C . TYR A 1 94 ? -10.155 4.044 14.574 1.00 98.75 94 TYR A C 1
ATOM 815 O O . TYR A 1 94 ? -10.239 3.192 13.691 1.00 98.75 94 TYR A O 1
ATOM 823 N N . GLN A 1 95 ? -10.715 3.880 15.777 1.00 98.69 95 GLN A N 1
ATOM 824 C CA . GLN A 1 95 ? -11.510 2.698 16.110 1.00 98.69 95 GLN A CA 1
ATOM 825 C C . GLN A 1 95 ? -12.729 2.572 15.190 1.00 98.69 95 GLN A C 1
ATOM 827 O O . GLN A 1 95 ? -12.973 1.489 14.673 1.00 98.69 95 GLN A O 1
ATOM 832 N N . SER A 1 96 ? -13.427 3.673 14.882 1.00 98.75 96 SER A N 1
ATOM 833 C CA . SER A 1 96 ? -14.565 3.629 13.948 1.00 98.75 96 SER A CA 1
ATOM 834 C C . SER A 1 96 ? -14.172 3.176 12.531 1.00 98.75 96 SER A C 1
ATOM 836 O O . SER A 1 96 ? -14.958 2.529 11.838 1.00 98.75 96 SER A O 1
ATOM 838 N N . LEU A 1 97 ? -12.941 3.474 12.098 1.00 98.81 97 LEU A N 1
ATOM 839 C CA . LEU A 1 97 ? -12.405 3.003 10.820 1.00 98.81 97 LEU A CA 1
ATOM 840 C C . LEU A 1 97 ? -12.027 1.520 10.881 1.00 98.81 97 LEU A C 1
ATOM 842 O O . LEU A 1 97 ? -12.301 0.794 9.926 1.00 98.81 97 LEU A O 1
ATOM 846 N N . ILE A 1 98 ? -11.446 1.063 11.996 1.00 98.81 98 ILE A N 1
ATOM 847 C CA . ILE A 1 98 ? -11.166 -0.359 12.244 1.00 98.81 98 ILE A CA 1
ATOM 848 C C . ILE A 1 98 ? -12.473 -1.154 12.210 1.00 98.81 98 ILE A C 1
ATOM 850 O O . ILE A 1 98 ? -12.578 -2.118 11.456 1.00 98.81 98 ILE A O 1
ATOM 854 N N . ASP A 1 99 ? -13.498 -0.699 12.931 1.00 98.75 99 ASP A N 1
ATOM 855 C CA . ASP A 1 99 ? -14.809 -1.354 12.987 1.00 98.75 99 ASP A CA 1
ATOM 856 C C . ASP A 1 99 ? -15.463 -1.463 11.598 1.00 98.75 99 ASP A C 1
ATOM 858 O O . ASP A 1 99 ? -16.188 -2.415 11.310 1.00 98.75 99 ASP A O 1
ATOM 862 N N . LYS A 1 100 ? -15.181 -0.503 10.709 1.00 98.75 100 LYS A N 1
ATOM 863 C CA . LYS A 1 100 ? -15.679 -0.501 9.332 1.00 98.75 100 LYS A CA 1
ATOM 864 C C . LYS A 1 100 ? -14.887 -1.420 8.397 1.00 98.75 100 LYS A C 1
ATOM 866 O O . LYS A 1 100 ? -15.492 -2.083 7.556 1.00 98.75 100 LYS A O 1
ATOM 871 N N . TYR A 1 101 ? -13.557 -1.404 8.469 1.00 98.81 101 TYR A N 1
ATOM 872 C CA . TYR A 1 101 ? -12.699 -1.981 7.424 1.00 98.81 101 TYR A CA 1
ATOM 873 C C . TYR A 1 101 ? -11.991 -3.280 7.823 1.00 98.81 101 TYR A C 1
ATOM 875 O O . TYR A 1 101 ? -11.664 -4.083 6.945 1.00 98.81 101 TYR A O 1
ATOM 883 N N . CYS A 1 102 ? -11.752 -3.501 9.112 1.00 98.69 102 CYS A N 1
ATOM 884 C CA . CYS A 1 102 ? -11.073 -4.683 9.643 1.00 98.69 102 CYS A CA 1
ATOM 885 C C . CYS A 1 102 ? -11.489 -4.979 11.101 1.00 98.69 102 CYS A C 1
ATOM 887 O O . CYS A 1 102 ? -10.642 -4.985 11.997 1.00 98.69 102 CYS A O 1
ATOM 889 N N . PRO A 1 103 ? -12.792 -5.210 11.360 1.00 98.56 103 PRO A N 1
ATOM 890 C CA . PRO A 1 103 ? -13.312 -5.344 12.715 1.00 98.56 103 PRO A CA 1
ATOM 891 C C . PRO A 1 103 ? -12.860 -6.630 13.412 1.00 98.56 103 PRO A C 1
ATOM 893 O O . PRO A 1 103 ? -12.604 -7.656 12.781 1.00 98.56 103 PRO A O 1
ATOM 896 N N . GLY A 1 104 ? -12.911 -6.602 14.744 1.00 97.88 104 GLY A N 1
ATOM 897 C CA . GLY A 1 104 ? -12.752 -7.785 15.588 1.00 97.88 104 GLY A CA 1
ATOM 898 C C . GLY A 1 104 ? -11.300 -8.199 15.830 1.00 97.88 104 GLY A C 1
ATOM 899 O O . GLY A 1 104 ? -10.364 -7.421 15.666 1.00 97.88 104 GLY A O 1
ATOM 900 N N . GLN A 1 105 ? -11.122 -9.438 16.295 1.00 98.44 105 GLN A N 1
ATOM 901 C CA . GLN A 1 105 ? -9.798 -10.024 16.497 1.00 98.44 105 GLN A CA 1
ATOM 902 C C . GLN A 1 105 ? -9.272 -10.588 15.176 1.00 98.44 105 GLN A C 1
ATOM 904 O O . GLN A 1 105 ? -9.942 -11.390 14.530 1.00 98.44 105 GLN A O 1
ATOM 909 N N . LEU A 1 106 ? -8.065 -10.168 14.802 1.00 98.62 106 LEU A N 1
ATOM 910 C CA . LEU A 1 106 ? -7.400 -10.557 13.561 1.00 98.62 106 LEU A CA 1
ATOM 911 C C . LEU A 1 106 ? -6.346 -11.641 13.817 1.00 98.62 106 LEU A C 1
ATOM 913 O O . LEU A 1 106 ? -5.790 -11.737 14.914 1.00 98.62 106 LEU A O 1
ATOM 917 N N . CYS A 1 107 ? -6.045 -12.430 12.789 1.00 98.44 107 CYS A N 1
ATOM 918 C CA . CYS A 1 107 ? -4.941 -13.386 12.785 1.00 98.44 107 CYS A CA 1
ATOM 919 C C . CYS A 1 107 ? -3.663 -12.722 12.260 1.00 98.44 107 CYS A C 1
ATOM 921 O O . CYS A 1 107 ? -3.668 -12.179 11.153 1.00 98.44 107 CYS A O 1
ATOM 923 N N . TRP A 1 108 ? -2.588 -12.804 13.040 1.00 97.38 108 TRP A N 1
ATOM 924 C CA . TRP A 1 108 ? -1.287 -12.194 12.763 1.00 97.38 108 TRP A CA 1
ATOM 925 C C . TRP A 1 108 ? -0.251 -13.254 12.399 1.00 97.38 108 TRP A C 1
ATOM 927 O O . TRP A 1 108 ? -0.290 -14.345 13.009 1.00 97.38 108 TRP A O 1
#

Organism: NCBI:txid1758121

Nearest PDB structures (foldseek):
  2huo-assembly1_A  TM=1.004E+00  e=1.436E-14  Mus musculus
  2ibn-assembly1_A  TM=1.000E+00  e=6.494E-13  Homo sapiens
  2ibn-assembly2_B  TM=9.966E-01  e=1.711E-12  Homo sapiens

Secondary structure (DSSP, 8-state):
---TT--GGGS-PPSSHHHHHHHHHHHTT----HHHHHHHHHTT-HHHHTT---TTT--HHHHHHHHHHHHHHHHHHHT--SS---HHHHHHHHHHHHHHHS-SPPP-